Protein AF-A0A8T6VQA6-F1 (afdb_monomer)

Secondary structure (DSSP, 8-state):
---EEEEESSS-SSEEEEEEESSSPP--EEEE-TTS-EEEEE---S-SEEEEE-TTSPTT-

Foldseek 3Di:
DDKDWDWDDVVDAFKIKIAIDDPDDDQKDWDAAPVRHTPDMDGDDDDRMDMDTCNPPDPRD

Radius of gyration: 12.19 Å; Cα contacts (8 Å, |Δi|>4): 91; chains: 1; bounding box: 32×22×27 Å

Nearest PDB structures (foldseek):
  4g5a-assembly1_B  TM=6.012E-01  e=2.222E+00  Bacteroides thetaiotaomicron VPI-5482
  6lej-assembly1_A  TM=6.170E-01  e=3.717E+00  Escherichia coli
  6q9m-assembly2_B  TM=4.798E-01  e=4.167E+00  Drosophila melanogaster

Mean pr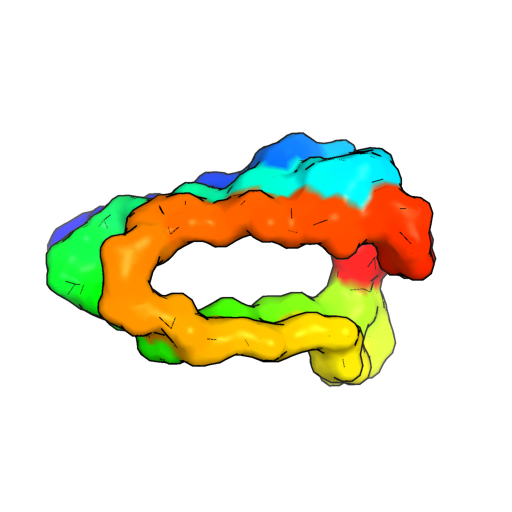edicted aligned error: 4.66 Å

pLDDT: mean 87.4, std 9.3, range [55.0, 95.38]

Sequence (61 aa):
AQKYLTIFPNPAQNNLQIEWSGEKEIEQIEIYNASGKTIWQENTRLNKSLKLNVSQWATGV

Solvent-accessible surface area (backbone atoms only — not comparable to full-atom values): 3919 Å² total; per-residue (Å²): 137,80,73,49,79,46,72,39,57,79,86,57,69,50,48,37,38,41,37,52,48,65,94,69,83,59,64,63,50,76,43,50,37,81,85,70,47,77,77,48,73,48,72,41,85,84,64,61,54,49,81,43,83,42,62,86,57,64,90,73,91

Structure (mmCIF, N/CA/C/O backbone):
data_AF-A0A8T6VQA6-F1
#
_entry.id   AF-A0A8T6VQA6-F1
#
loop_
_atom_site.group_PDB
_atom_site.id
_atom_site.type_symbol
_atom_site.label_atom_id
_atom_site.label_alt_id
_atom_site.label_comp_id
_atom_site.label_asym_id
_atom_site.label_entity_id
_atom_site.label_seq_id
_atom_site.pdbx_PDB_ins_code
_atom_site.Cartn_x
_atom_site.Cartn_y
_atom_site.Cartn_z
_atom_site.occupancy
_atom_site.B_iso_or_equiv
_atom_site.auth_seq_id
_atom_site.auth_comp_id
_atom_site.auth_asym_id
_atom_site.auth_atom_id
_atom_site.pdbx_PDB_model_num
ATOM 1 N N . ALA A 1 1 ? -20.302 7.140 6.470 1.00 55.00 1 ALA A N 1
ATOM 2 C CA . ALA A 1 1 ? -18.908 7.551 6.728 1.00 55.00 1 ALA A CA 1
ATOM 3 C C . ALA A 1 1 ? -18.067 7.243 5.495 1.00 55.00 1 ALA A C 1
ATOM 5 O O . ALA A 1 1 ? -18.109 6.112 5.020 1.00 55.00 1 ALA A O 1
ATOM 6 N N . GLN A 1 2 ? -17.380 8.239 4.939 1.00 56.03 2 GLN A N 1
ATOM 7 C CA . GLN A 1 2 ? -16.545 8.071 3.750 1.00 56.03 2 GLN A CA 1
ATOM 8 C C . GLN A 1 2 ? -15.178 7.520 4.167 1.00 56.03 2 GLN A C 1
ATOM 10 O O . GLN A 1 2 ? -14.562 8.047 5.089 1.00 56.03 2 GLN A O 1
ATOM 15 N N . LYS A 1 3 ? -14.753 6.422 3.540 1.00 69.38 3 LYS A N 1
ATOM 16 C CA . LYS A 1 3 ? -13.434 5.820 3.752 1.00 69.38 3 LYS A CA 1
ATOM 17 C C . LYS A 1 3 ? -12.509 6.343 2.667 1.00 69.38 3 LYS A C 1
ATOM 19 O O . LYS A 1 3 ? -12.833 6.198 1.490 1.00 69.38 3 LYS A O 1
ATOM 24 N N . TYR A 1 4 ? -11.386 6.924 3.058 1.00 81.88 4 TYR A N 1
ATOM 25 C CA . TYR A 1 4 ? -10.356 7.341 2.113 1.00 81.88 4 TYR A CA 1
ATOM 26 C C . TYR A 1 4 ? -9.120 6.483 2.332 1.00 81.88 4 TYR A C 1
ATOM 28 O O . TYR A 1 4 ? -8.685 6.325 3.473 1.00 81.88 4 TYR A O 1
ATOM 36 N N . LEU A 1 5 ? -8.600 5.933 1.237 1.00 88.31 5 LEU A N 1
ATOM 37 C CA . LEU A 1 5 ? -7.328 5.231 1.166 1.00 88.31 5 LEU A CA 1
ATOM 38 C C . LEU A 1 5 ? -6.431 6.033 0.229 1.00 88.31 5 LEU A C 1
ATOM 40 O O . LEU A 1 5 ? -6.788 6.247 -0.930 1.00 88.31 5 LEU A O 1
ATOM 44 N N . THR A 1 6 ? -5.284 6.462 0.731 1.00 92.44 6 THR A N 1
ATOM 45 C CA . THR A 1 6 ? -4.277 7.181 -0.044 1.00 92.44 6 THR A CA 1
ATOM 46 C C . THR A 1 6 ? -3.030 6.318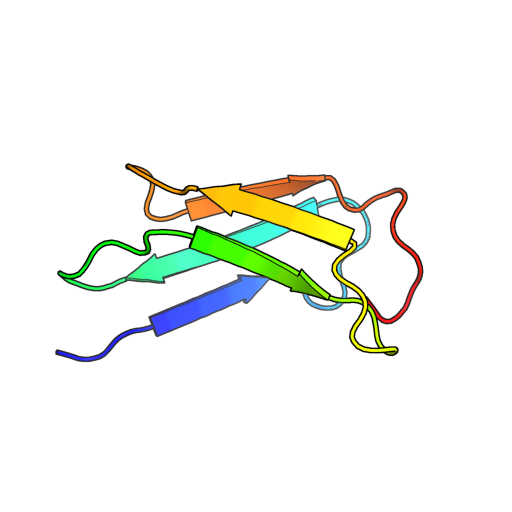 -0.109 1.00 92.44 6 THR A C 1
ATOM 48 O O . THR A 1 6 ? -2.550 5.835 0.913 1.00 92.44 6 THR A O 1
ATOM 51 N N . ILE A 1 7 ? -2.512 6.119 -1.317 1.00 92.62 7 ILE A N 1
ATOM 52 C CA . ILE A 1 7 ? -1.308 5.329 -1.571 1.00 92.62 7 ILE A CA 1
ATOM 53 C C . ILE A 1 7 ? -0.339 6.218 -2.341 1.00 92.62 7 ILE A C 1
ATOM 55 O O . ILE A 1 7 ? -0.686 6.716 -3.414 1.00 92.62 7 ILE A O 1
ATOM 59 N N . PHE A 1 8 ? 0.853 6.449 -1.796 1.00 95.38 8 PHE A N 1
ATOM 60 C CA . PHE A 1 8 ? 1.847 7.315 -2.423 1.00 95.38 8 PHE A CA 1
ATOM 61 C C . PHE A 1 8 ? 3.284 7.006 -1.966 1.00 95.38 8 PHE A C 1
ATOM 63 O O . PHE A 1 8 ? 3.489 6.511 -0.863 1.00 95.38 8 PHE A O 1
ATOM 70 N N . PRO A 1 9 ? 4.301 7.338 -2.777 1.00 94.00 9 PRO A N 1
ATOM 71 C CA . PRO A 1 9 ? 4.183 7.629 -4.204 1.00 94.00 9 PRO A CA 1
ATOM 72 C C . PRO A 1 9 ? 3.731 6.384 -4.985 1.00 94.00 9 PRO A C 1
ATOM 74 O O . PRO A 1 9 ? 3.968 5.257 -4.566 1.00 94.00 9 PRO A O 1
ATOM 77 N N . ASN A 1 10 ? 3.074 6.589 -6.124 1.00 89.88 10 ASN A N 1
ATOM 78 C CA . ASN A 1 10 ? 2.819 5.537 -7.103 1.00 89.88 10 ASN A CA 1
ATOM 79 C C . ASN A 1 10 ? 3.142 6.097 -8.502 1.00 89.88 10 ASN A C 1
ATOM 81 O O . ASN A 1 10 ? 2.416 6.990 -8.947 1.00 89.88 10 ASN A O 1
ATOM 85 N N . PRO A 1 11 ? 4.219 5.645 -9.179 1.00 92.44 11 PRO A N 1
ATOM 86 C CA . PRO A 1 11 ? 5.110 4.531 -8.811 1.00 92.44 11 PRO A CA 1
ATOM 87 C C . PRO A 1 11 ? 6.013 4.803 -7.593 1.00 92.44 11 PRO A C 1
ATOM 89 O O . PRO A 1 11 ? 6.476 5.927 -7.398 1.00 92.44 11 PRO A O 1
ATOM 92 N N . ALA A 1 12 ? 6.311 3.768 -6.802 1.00 93.56 12 ALA A N 1
ATOM 93 C CA . ALA A 1 12 ? 7.260 3.829 -5.686 1.00 93.56 12 ALA A CA 1
ATOM 94 C C . ALA A 1 12 ? 8.614 3.206 -6.056 1.00 93.56 12 ALA A C 1
ATOM 96 O O . ALA A 1 12 ? 8.664 2.164 -6.701 1.00 93.56 12 ALA A O 1
ATOM 97 N N . GLN A 1 13 ? 9.715 3.830 -5.623 1.00 90.50 13 GLN A N 1
ATOM 98 C CA . GLN A 1 13 ? 11.072 3.296 -5.831 1.00 90.50 13 GLN A CA 1
ATOM 99 C C . GLN A 1 13 ? 11.669 2.662 -4.574 1.00 90.50 13 GLN A C 1
ATOM 101 O O . GLN A 1 13 ? 12.320 1.632 -4.658 1.00 90.50 13 GLN A O 1
ATOM 106 N N . ASN A 1 14 ? 11.469 3.284 -3.409 1.00 93.81 14 ASN A N 1
ATOM 107 C CA . ASN A 1 14 ? 12.128 2.869 -2.165 1.00 93.81 14 ASN A CA 1
ATOM 108 C C . ASN A 1 14 ? 11.128 2.589 -1.051 1.00 93.81 14 ASN A C 1
ATOM 110 O O . ASN A 1 14 ? 11.288 1.649 -0.280 1.00 93.81 14 ASN A O 1
ATOM 114 N N . ASN A 1 15 ? 10.111 3.437 -0.937 1.00 94.75 15 ASN A N 1
ATOM 115 C CA . ASN A 1 15 ? 9.097 3.322 0.090 1.00 94.75 15 ASN A CA 1
ATOM 116 C C . ASN A 1 15 ? 7.713 3.601 -0.481 1.00 94.75 15 ASN A C 1
ATOM 118 O O . ASN A 1 15 ? 7.566 4.418 -1.388 1.00 94.75 15 ASN A O 1
ATOM 122 N N . LEU A 1 16 ? 6.733 2.900 0.080 1.00 94.12 16 LEU A N 1
ATOM 123 C CA . LEU A 1 16 ? 5.314 3.088 -0.165 1.00 94.12 16 LEU A CA 1
ATOM 124 C C . LEU A 1 16 ? 4.665 3.505 1.152 1.00 94.12 16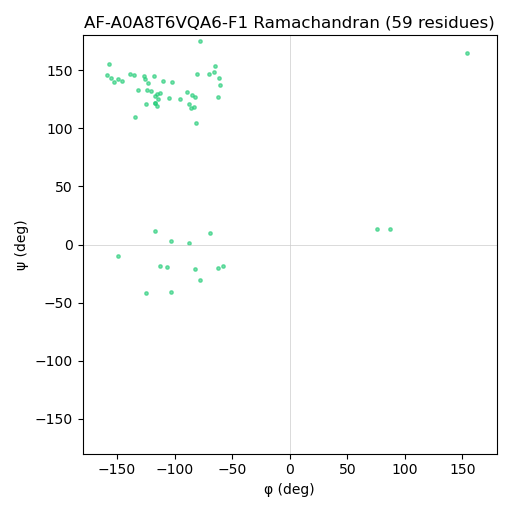 LEU A C 1
ATOM 126 O O . LEU A 1 16 ? 4.849 2.841 2.174 1.00 94.12 16 LEU A O 1
ATOM 130 N N . GLN A 1 17 ? 3.925 4.602 1.121 1.00 94.50 17 GLN A N 1
ATOM 131 C CA . GLN A 1 17 ? 3.110 5.085 2.221 1.00 94.50 17 GLN A CA 1
ATOM 132 C C . GLN A 1 17 ? 1.645 4.784 1.898 1.00 94.50 17 GLN A C 1
ATOM 134 O O . GLN A 1 17 ? 1.137 5.150 0.836 1.00 94.50 17 GLN A O 1
ATOM 139 N N . ILE A 1 18 ? 0.976 4.110 2.826 1.00 92.19 18 ILE A N 1
ATOM 140 C CA . ILE A 1 18 ? -0.453 3.817 2.773 1.00 92.19 18 ILE A CA 1
ATOM 141 C C . ILE A 1 18 ? -1.088 4.529 3.958 1.00 92.19 18 ILE A C 1
ATOM 143 O O . ILE A 1 18 ? -0.713 4.274 5.098 1.00 92.19 18 ILE A O 1
ATOM 147 N N . GLU A 1 19 ? -2.043 5.412 3.702 1.00 92.00 19 GLU A N 1
ATOM 148 C CA . GLU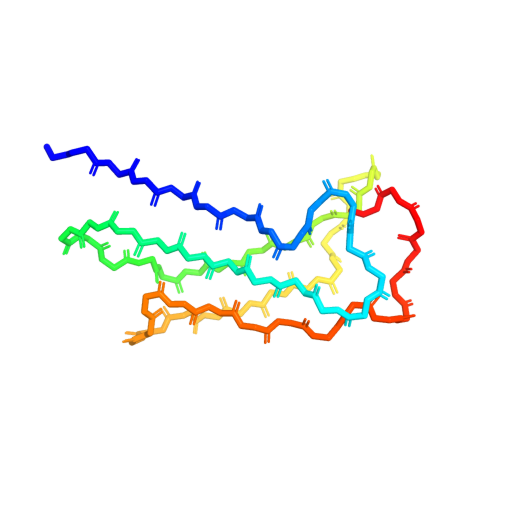 A 1 19 ? -2.777 6.147 4.730 1.00 92.00 19 GLU A CA 1
ATOM 149 C C . GLU A 1 19 ? -4.265 5.888 4.576 1.00 92.00 19 GLU A C 1
ATOM 151 O O . GLU A 1 19 ? -4.794 5.862 3.463 1.00 92.00 19 GLU A O 1
ATOM 156 N N . TRP A 1 20 ? -4.955 5.700 5.696 1.00 90.31 20 TRP A N 1
ATOM 157 C CA . TRP A 1 20 ? -6.392 5.486 5.687 1.00 90.31 20 TRP A CA 1
ATOM 158 C C . TRP A 1 20 ? -7.103 6.297 6.754 1.00 90.31 20 TRP A C 1
ATOM 160 O O . TRP A 1 20 ? -6.619 6.521 7.863 1.00 90.31 20 TRP A O 1
ATOM 170 N N . SER A 1 21 ? -8.313 6.722 6.411 1.00 87.50 21 SER A N 1
ATOM 171 C CA . SER A 1 21 ? -9.207 7.420 7.325 1.00 87.50 21 SER A CA 1
ATOM 172 C C . SER A 1 21 ? -10.568 6.736 7.385 1.00 87.50 21 SER A C 1
ATOM 174 O O . SER A 1 21 ? -11.072 6.177 6.409 1.00 87.50 21 SER A O 1
ATOM 176 N N . GLY A 1 22 ? -11.152 6.762 8.577 1.00 82.31 22 GLY A N 1
ATOM 177 C CA . GLY A 1 22 ? -12.421 6.127 8.883 1.00 82.31 22 GLY A CA 1
ATOM 178 C C . GLY A 1 22 ? -12.517 5.780 10.363 1.00 82.31 22 GLY A C 1
ATOM 179 O O . GLY A 1 22 ? -11.520 5.789 11.085 1.00 82.31 22 GLY A O 1
ATOM 180 N N . GLU A 1 23 ? -13.738 5.494 10.802 1.00 77.25 23 GLU A N 1
ATOM 181 C CA . GLU A 1 23 ? -14.035 5.034 12.166 1.00 77.25 23 GLU A CA 1
ATOM 182 C C . GLU A 1 23 ? -13.804 3.528 12.336 1.00 77.25 23 GLU A C 1
ATOM 184 O O . GLU A 1 23 ? -13.629 3.054 13.451 1.00 77.25 23 GLU A O 1
ATOM 189 N N . LYS A 1 24 ? -13.807 2.770 11.230 1.00 77.88 24 LYS A N 1
ATOM 190 C CA . LYS A 1 24 ? -13.553 1.326 11.245 1.00 77.88 24 LYS A CA 1
ATOM 191 C C . LYS A 1 24 ? -12.064 1.047 11.089 1.00 77.88 24 LYS A C 1
ATOM 193 O O . LYS A 1 24 ? -11.446 1.564 10.157 1.00 77.88 24 LYS A O 1
ATOM 198 N N . GLU A 1 25 ? -11.541 0.195 11.961 1.00 82.56 25 GLU A N 1
ATOM 199 C CA . GLU A 1 25 ? -10.201 -0.371 11.836 1.00 82.56 25 GLU A CA 1
ATOM 200 C C . GLU A 1 25 ? -10.069 -1.194 10.549 1.00 82.56 25 GLU A C 1
ATOM 202 O O . GLU A 1 25 ? -11.014 -1.851 10.103 1.00 82.56 25 GLU A O 1
ATOM 207 N N . ILE A 1 26 ? -8.889 -1.114 9.933 1.00 85.31 26 ILE A N 1
ATOM 208 C CA . ILE A 1 26 ? -8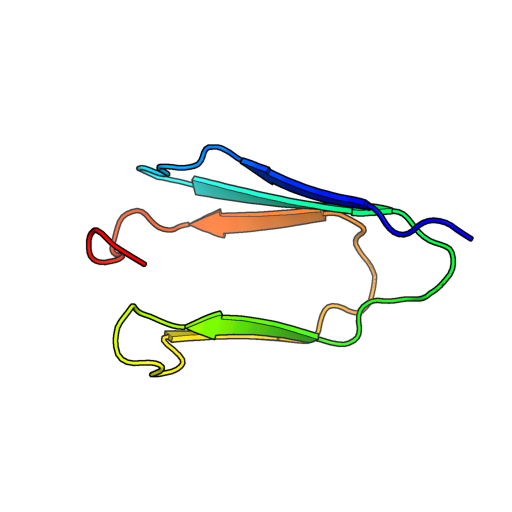.462 -2.065 8.909 1.00 85.31 26 ILE A CA 1
ATOM 209 C C . ILE A 1 26 ? -7.797 -3.198 9.669 1.00 85.31 26 ILE A C 1
ATOM 211 O O . ILE A 1 26 ? -6.836 -2.938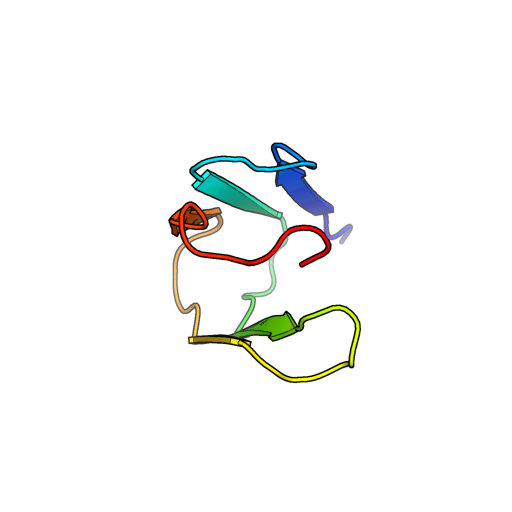 10.377 1.00 85.31 26 ILE A O 1
ATOM 215 N N . GLU A 1 27 ? -8.302 -4.420 9.537 1.00 87.62 27 GLU A N 1
ATOM 216 C CA . GLU A 1 27 ? -7.750 -5.586 10.238 1.00 87.62 27 GLU A CA 1
ATOM 217 C C . GLU A 1 27 ? -6.478 -6.110 9.562 1.00 87.62 27 GLU A C 1
ATOM 219 O O . GLU A 1 27 ? -5.593 -6.655 10.223 1.00 87.62 27 GLU A O 1
ATOM 224 N N . GLN A 1 28 ? -6.385 -5.941 8.240 1.00 90.19 28 GLN A N 1
ATOM 225 C CA . GLN A 1 28 ? -5.341 -6.546 7.432 1.00 90.19 28 GLN A CA 1
ATOM 226 C C . GLN A 1 28 ? -5.086 -5.770 6.136 1.00 90.19 28 GLN A C 1
ATOM 228 O O . GLN A 1 28 ? -6.021 -5.292 5.491 1.00 90.19 28 GLN A O 1
ATOM 233 N N . ILE A 1 29 ? -3.816 -5.700 5.737 1.00 90.69 29 ILE A N 1
ATOM 234 C CA . ILE A 1 29 ? -3.369 -5.195 4.437 1.00 90.69 29 ILE A CA 1
ATOM 235 C C . ILE A 1 29 ? -2.607 -6.311 3.721 1.00 90.69 29 ILE A C 1
ATOM 237 O O . ILE A 1 29 ? -1.727 -6.941 4.303 1.00 90.69 29 ILE A O 1
ATOM 241 N N . GLU A 1 30 ? -2.943 -6.540 2.454 1.00 94.12 30 GLU A N 1
ATOM 242 C CA . GLU A 1 30 ? -2.291 -7.509 1.569 1.00 94.12 30 GLU A CA 1
ATOM 243 C C . GLU A 1 30 ? -1.833 -6.817 0.291 1.00 94.12 30 GLU A C 1
ATOM 245 O O . GLU A 1 30 ? -2.530 -5.950 -0.240 1.00 94.12 30 GLU A O 1
ATOM 250 N N . ILE A 1 31 ? -0.671 -7.221 -0.214 1.00 92.44 31 ILE A N 1
ATOM 251 C CA . ILE A 1 31 ? -0.116 -6.716 -1.467 1.00 92.44 31 ILE A CA 1
ATOM 252 C C . ILE A 1 31 ? 0.151 -7.889 -2.396 1.00 92.44 31 ILE A C 1
ATOM 254 O O . ILE A 1 31 ? 0.746 -8.903 -2.015 1.00 92.44 31 ILE A O 1
ATOM 258 N N . TYR A 1 32 ? -0.290 -7.712 -3.633 1.00 93.94 32 TYR A N 1
ATOM 259 C CA . TYR A 1 32 ? -0.238 -8.694 -4.699 1.00 93.94 32 TYR A CA 1
ATOM 260 C C . TYR A 1 32 ? 0.625 -8.157 -5.831 1.00 93.94 32 TYR A C 1
ATOM 262 O O . TYR A 1 32 ? 0.605 -6.965 -6.116 1.00 93.94 32 TYR A O 1
ATOM 270 N N . ASN A 1 33 ? 1.360 -9.035 -6.502 1.00 90.88 33 ASN A N 1
ATOM 271 C CA . ASN A 1 33 ? 1.991 -8.675 -7.766 1.00 90.88 33 ASN A CA 1
ATOM 272 C C . ASN A 1 33 ? 0.964 -8.698 -8.922 1.00 90.88 33 ASN A C 1
ATOM 274 O O . ASN A 1 33 ? -0.167 -9.165 -8.767 1.00 90.88 33 ASN A O 1
ATOM 278 N N . ALA A 1 34 ? 1.393 -8.296 -10.121 1.00 89.56 34 ALA A N 1
ATOM 279 C CA . ALA A 1 34 ? 0.558 -8.314 -11.328 1.00 89.56 34 ALA A CA 1
ATOM 280 C C . ALA A 1 34 ? -0.010 -9.700 -11.709 1.00 89.56 34 ALA A C 1
ATOM 282 O O . ALA A 1 34 ? -0.975 -9.776 -12.465 1.00 89.56 34 ALA A O 1
ATOM 283 N N . SER A 1 35 ? 0.558 -10.802 -11.198 1.00 92.38 35 SER A N 1
ATOM 284 C CA . SER A 1 35 ? 0.024 -12.153 -11.415 1.00 92.38 35 SER A CA 1
ATOM 285 C C . SER A 1 35 ? -1.039 -12.561 -10.385 1.00 92.38 35 SER A C 1
ATOM 287 O O . SER A 1 35 ? -1.478 -13.708 -10.403 1.00 92.38 35 SER A O 1
ATOM 289 N N . GLY A 1 36 ? -1.398 -11.684 -9.442 1.00 92.56 36 GLY A N 1
ATOM 290 C CA . GLY A 1 36 ? -2.312 -11.987 -8.337 1.00 92.56 36 GLY A CA 1
ATOM 291 C C . GLY A 1 36 ? -1.691 -12.828 -7.218 1.00 92.56 36 GLY A C 1
ATOM 292 O O . GLY A 1 36 ? -2.411 -13.355 -6.376 1.00 92.56 36 GLY A O 1
ATOM 293 N N . LYS A 1 37 ? -0.361 -12.979 -7.182 1.00 93.62 37 LYS A N 1
ATOM 294 C CA . LYS A 1 37 ? 0.341 -13.675 -6.096 1.00 93.62 37 LYS A CA 1
ATOM 295 C C . LYS A 1 37 ? 0.601 -12.697 -4.953 1.00 93.62 37 LYS A C 1
ATOM 297 O O . LYS A 1 37 ? 1.209 -11.652 -5.179 1.00 93.62 37 LYS A O 1
ATOM 302 N N . THR A 1 38 ? 0.217 -13.065 -3.733 1.00 94.50 38 THR A N 1
ATOM 303 C CA . THR A 1 38 ? 0.552 -12.305 -2.521 1.00 94.50 38 THR A CA 1
ATOM 304 C C . THR A 1 38 ? 2.065 -12.264 -2.328 1.00 94.50 38 THR A C 1
ATOM 306 O O . THR A 1 38 ? 2.732 -13.303 -2.327 1.00 94.50 38 THR A O 1
ATOM 309 N N . ILE A 1 39 ? 2.611 -11.064 -2.166 1.00 94.00 39 ILE A N 1
ATOM 310 C CA . ILE A 1 39 ? 4.038 -10.838 -1.898 1.00 94.00 39 ILE A CA 1
ATOM 311 C C . ILE A 1 39 ? 4.286 -10.286 -0.495 1.00 94.00 39 ILE A C 1
ATOM 313 O O . ILE A 1 39 ? 5.410 -10.360 -0.004 1.00 94.00 39 ILE A O 1
ATOM 317 N N . TRP A 1 40 ? 3.251 -9.735 0.145 1.00 93.56 40 TRP A N 1
ATOM 318 C CA . TRP A 1 40 ? 3.341 -9.152 1.475 1.00 93.56 40 TRP A CA 1
ATOM 319 C C . TRP A 1 40 ? 1.963 -9.091 2.147 1.00 93.56 40 TRP A C 1
ATOM 321 O O . TRP A 1 40 ? 0.952 -8.891 1.471 1.00 93.56 40 TRP A O 1
ATOM 331 N N . GLN A 1 41 ? 1.927 -9.260 3.470 1.00 93.81 41 GLN A N 1
ATOM 332 C CA . GLN A 1 41 ? 0.714 -9.214 4.287 1.00 93.81 41 GLN A CA 1
ATOM 333 C C . GLN A 1 41 ? 1.061 -8.775 5.713 1.00 93.81 41 GLN A C 1
ATOM 335 O O . GLN A 1 41 ? 2.044 -9.250 6.283 1.00 93.81 41 GLN A O 1
ATOM 340 N N . GLU A 1 42 ? 0.221 -7.932 6.313 1.00 89.25 42 GLU A N 1
ATOM 341 C CA . GLU A 1 42 ? 0.309 -7.578 7.731 1.00 89.25 42 GLU A CA 1
ATOM 342 C C . GLU A 1 42 ? -1.076 -7.348 8.332 1.00 89.25 42 GLU A C 1
ATOM 344 O O . GLU A 1 42 ? -1.955 -6.736 7.722 1.00 89.25 42 GLU A O 1
ATOM 349 N N . ASN A 1 43 ? -1.245 -7.814 9.570 1.00 87.69 43 ASN A N 1
ATOM 350 C CA . ASN A 1 43 ? -2.407 -7.488 10.382 1.00 87.69 43 ASN A CA 1
ATOM 351 C C . ASN A 1 43 ? -2.194 -6.111 11.010 1.00 87.69 43 ASN A C 1
ATOM 353 O O . ASN A 1 43 ? -1.4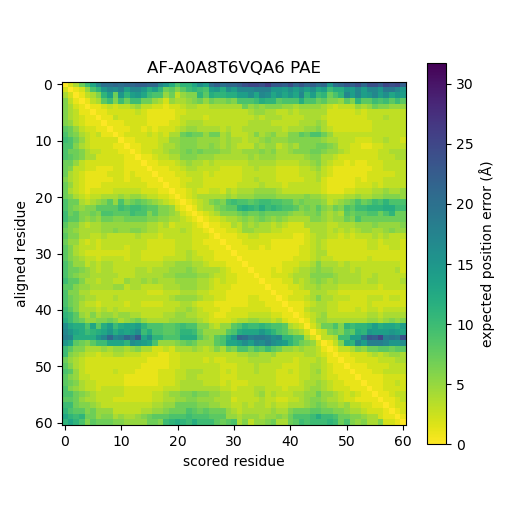27 -5.967 11.964 1.00 87.69 43 ASN A O 1
ATOM 357 N N . THR A 1 44 ? -2.872 -5.093 10.496 1.00 76.25 44 THR A N 1
ATOM 358 C CA . THR A 1 44 ? -2.787 -3.750 11.060 1.00 76.25 44 THR A CA 1
ATOM 359 C C . THR A 1 44 ? -3.752 -3.661 12.225 1.00 76.25 44 THR A C 1
ATOM 361 O O . THR A 1 44 ? -4.945 -3.847 12.044 1.00 76.25 44 THR A O 1
ATOM 364 N N . ARG A 1 45 ? -3.265 -3.412 13.442 1.00 67.88 45 ARG A N 1
ATOM 365 C CA . ARG A 1 45 ? -4.170 -3.287 14.595 1.00 67.88 45 ARG A CA 1
ATOM 366 C C . ARG A 1 45 ? -4.361 -1.869 15.101 1.00 67.88 45 ARG A C 1
AT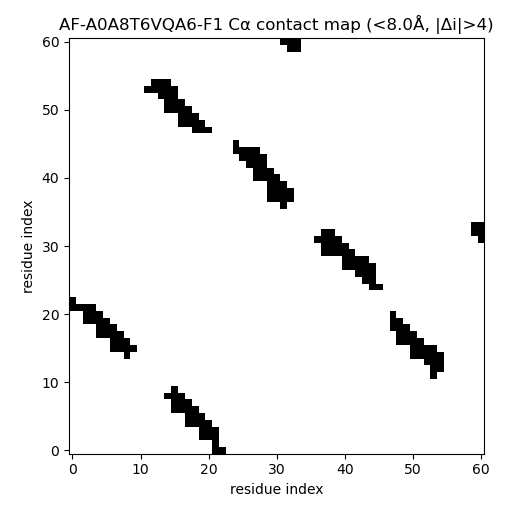OM 368 O O . ARG A 1 45 ? -5.328 -1.676 15.807 1.00 67.88 45 ARG A O 1
ATOM 375 N N . LEU A 1 46 ? -3.486 -0.895 14.803 1.00 62.56 46 LEU A N 1
ATOM 376 C CA . LEU A 1 46 ? -3.535 0.383 15.544 1.00 62.56 46 LEU A CA 1
ATOM 377 C C . LEU A 1 46 ? -3.098 1.666 14.807 1.00 62.56 46 LEU A C 1
ATOM 379 O O . LEU A 1 46 ? -3.344 2.755 15.319 1.00 62.56 46 LEU A O 1
ATOM 383 N N . ASN A 1 47 ? -2.502 1.609 13.612 1.00 71.31 47 ASN A N 1
ATOM 384 C CA . ASN A 1 47 ? -1.936 2.812 12.980 1.00 71.31 47 ASN A CA 1
ATOM 385 C C . ASN A 1 47 ? -2.693 3.165 11.708 1.00 71.31 47 ASN A C 1
ATOM 387 O O . ASN A 1 47 ? -2.746 2.332 10.829 1.00 71.31 47 ASN A O 1
ATOM 391 N N . LYS A 1 48 ? -3.207 4.395 11.559 1.00 87.19 48 LYS A N 1
ATOM 392 C CA . LYS A 1 48 ? -3.873 4.902 10.329 1.00 87.19 48 LYS A CA 1
ATOM 393 C C . LYS A 1 48 ? -2.928 5.110 9.132 1.00 87.19 48 LYS A C 1
ATOM 395 O O . LYS A 1 48 ? -3.292 5.734 8.136 1.00 87.19 48 LYS A O 1
ATOM 400 N N . SER A 1 49 ? -1.697 4.637 9.263 1.00 89.19 49 SER A N 1
ATOM 401 C CA . SER A 1 49 ? -0.637 4.778 8.283 1.00 89.19 49 SER A CA 1
ATOM 402 C C . SER A 1 49 ? 0.293 3.575 8.351 1.00 89.19 49 SER A C 1
ATOM 404 O O . SER A 1 49 ? 0.648 3.130 9.446 1.00 89.19 49 SER A O 1
ATOM 406 N N . LEU A 1 50 ? 0.762 3.128 7.196 1.00 91.31 50 LEU A N 1
ATOM 407 C CA . LEU A 1 50 ? 1.741 2.067 7.033 1.00 91.31 50 LEU A CA 1
ATOM 408 C C . LEU A 1 50 ? 2.827 2.543 6.068 1.00 91.31 50 LEU A C 1
ATOM 410 O O . LEU A 1 50 ? 2.526 3.063 4.994 1.00 91.31 50 LEU A O 1
ATOM 414 N N . LYS A 1 51 ? 4.087 2.338 6.453 1.00 92.81 51 LYS A N 1
ATOM 415 C CA . LYS A 1 51 ? 5.249 2.627 5.615 1.00 92.81 51 LYS A CA 1
ATOM 416 C C . LYS A 1 51 ? 5.978 1.333 5.298 1.00 92.81 51 LYS A C 1
ATOM 418 O O . LYS A 1 51 ? 6.487 0.675 6.202 1.00 92.81 51 LYS A O 1
ATOM 423 N N . LEU A 1 52 ? 6.067 1.005 4.017 1.00 92.62 52 LEU A N 1
ATOM 424 C CA . LEU A 1 52 ? 6.712 -0.207 3.525 1.00 92.62 52 LEU A CA 1
ATOM 425 C C . LEU A 1 52 ? 7.998 0.133 2.794 1.00 92.62 52 LEU A C 1
ATOM 427 O O . LEU A 1 52 ? 8.050 1.112 2.052 1.00 92.62 52 LEU A O 1
ATOM 431 N N . ASN A 1 53 ? 9.028 -0.689 2.985 1.00 93.75 53 ASN A N 1
ATOM 432 C CA . ASN A 1 53 ? 10.208 -0.674 2.131 1.00 93.75 53 ASN A CA 1
ATOM 433 C C . ASN A 1 53 ? 9.943 -1.576 0.921 1.00 93.75 53 ASN A C 1
ATOM 435 O O . ASN A 1 53 ? 9.740 -2.777 1.081 1.00 93.75 53 ASN A O 1
ATOM 439 N N . VAL A 1 54 ? 9.948 -0.982 -0.270 1.00 94.75 54 VAL A N 1
ATOM 440 C CA . VAL A 1 54 ? 9.631 -1.654 -1.540 1.00 94.75 54 VAL A CA 1
ATOM 441 C C . VAL A 1 54 ? 10.820 -1.662 -2.501 1.00 94.75 54 VAL A C 1
ATOM 443 O O . VAL A 1 54 ? 10.668 -2.013 -3.664 1.00 94.75 54 VAL A O 1
ATOM 446 N N . SER A 1 55 ? 12.022 -1.301 -2.034 1.00 93.62 55 SER A N 1
ATOM 447 C CA . SER A 1 55 ? 13.206 -1.142 -2.895 1.00 93.62 55 SER A CA 1
ATOM 448 C C . SER A 1 55 ? 13.655 -2.420 -3.603 1.00 93.62 55 SER A C 1
ATOM 450 O O . SER A 1 55 ? 14.369 -2.358 -4.600 1.00 93.62 55 SER A O 1
ATOM 452 N N . GLN A 1 56 ? 13.247 -3.580 -3.087 1.00 92.38 56 GLN A N 1
ATOM 453 C CA . GLN A 1 56 ? 13.554 -4.888 -3.665 1.00 92.38 56 GLN A CA 1
ATOM 454 C C . GLN A 1 56 ? 12.376 -5.499 -4.430 1.00 92.38 56 GLN A C 1
ATOM 456 O O . GLN A 1 56 ? 12.468 -6.639 -4.885 1.00 92.38 56 GLN A O 1
ATOM 461 N N . TRP A 1 57 ? 11.252 -4.789 -4.545 1.00 92.19 57 TRP A N 1
ATOM 462 C CA . TRP A 1 57 ? 10.085 -5.294 -5.259 1.00 92.19 57 TRP A CA 1
ATOM 463 C C . TRP A 1 57 ? 10.253 -5.105 -6.763 1.00 92.19 57 TRP A C 1
ATOM 465 O O . TRP A 1 57 ? 10.887 -4.159 -7.231 1.00 92.19 57 TRP A O 1
ATOM 475 N N . ALA A 1 58 ? 9.694 -6.039 -7.529 1.00 89.38 58 ALA A N 1
ATOM 476 C CA . ALA A 1 58 ? 9.702 -5.942 -8.980 1.00 89.38 58 ALA A CA 1
ATOM 477 C C . ALA A 1 58 ? 8.852 -4.751 -9.445 1.00 89.38 58 ALA A C 1
ATOM 479 O O . ALA A 1 58 ? 7.842 -4.410 -8.831 1.00 89.38 58 ALA A O 1
ATOM 480 N N . THR A 1 59 ? 9.230 -4.143 -10.568 1.00 86.19 59 THR A N 1
ATOM 481 C CA . THR A 1 59 ? 8.397 -3.129 -11.221 1.00 86.19 59 THR A CA 1
ATOM 482 C C . THR A 1 59 ? 7.045 -3.729 -11.619 1.00 86.19 59 THR A C 1
ATOM 484 O O . THR A 1 59 ? 6.995 -4.837 -12.152 1.00 86.19 59 THR A O 1
ATOM 487 N N . GLY A 1 60 ? 5.957 -2.989 -11.390 1.00 80.56 60 GLY A N 1
ATOM 488 C CA . GLY A 1 60 ? 4.594 -3.450 -11.691 1.00 80.56 60 GLY A CA 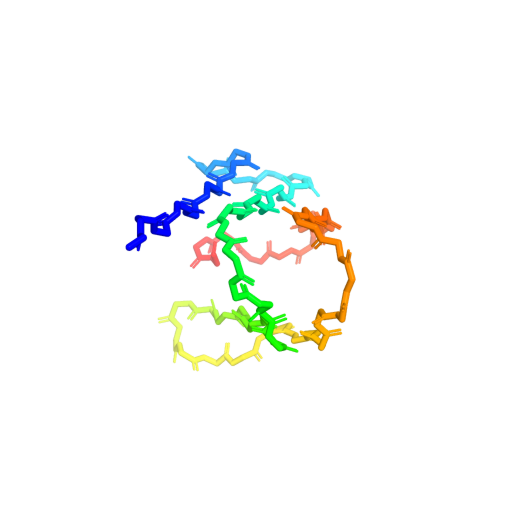1
ATOM 489 C C . GLY A 1 60 ? 3.933 -4.250 -10.563 1.00 80.56 60 GLY A C 1
ATOM 490 O O . GLY A 1 60 ? 2.922 -4.910 -10.799 1.00 80.56 60 GLY A O 1
ATOM 491 N N . VAL A 1 61 ? 4.521 -4.205 -9.367 1.00 80.44 61 VAL A N 1
ATOM 492 C CA . VAL A 1 61 ? 3.832 -4.442 -8.093 1.00 80.44 61 VAL A CA 1
ATOM 493 C C . VAL A 1 61 ? 3.066 -3.188 -7.688 1.00 80.44 61 VAL A C 1
ATOM 495 O O . VAL A 1 61 ? 3.640 -2.086 -7.849 1.00 80.44 61 VAL A O 1
#